Protein AF-A0A1Q9PY62-F1 (afdb_monomer)

Sequence (64 aa):
MVVIADDRTAWMKQEDKWAACFYRCPLFKNCSSRFGMDCKRLGGTKIAKVRDGNAKKSKAEKKA

Structure (mmCIF, N/CA/C/O backbone):
data_AF-A0A1Q9PY62-F1
#
_entry.id   AF-A0A1Q9PY62-F1
#
loop_
_atom_site.group_PDB
_atom_site.id
_atom_site.type_symbol
_atom_site.label_atom_id
_atom_site.label_alt_id
_atom_site.label_comp_id
_atom_site.label_asym_id
_atom_site.label_entity_id
_atom_site.label_seq_id
_atom_site.pdbx_PDB_ins_code
_atom_site.Cartn_x
_atom_site.Cartn_y
_atom_site.Cartn_z
_atom_site.occupancy
_atom_site.B_iso_or_equiv
_atom_site.auth_seq_id
_atom_site.auth_comp_id
_atom_site.auth_asym_id
_atom_site.auth_atom_id
_atom_site.pdbx_PDB_model_num
ATOM 1 N N . MET A 1 1 ? 5.610 -2.594 -28.780 1.00 59.56 1 MET A N 1
ATOM 2 C CA . MET A 1 1 ? 5.257 -2.910 -27.379 1.00 59.56 1 MET A CA 1
ATOM 3 C C . MET A 1 1 ? 6.089 -1.985 -26.503 1.00 59.56 1 MET A C 1
ATOM 5 O O . MET A 1 1 ? 7.306 -2.053 -26.593 1.00 59.56 1 MET A O 1
ATOM 9 N N . VAL A 1 2 ? 5.472 -1.039 -25.791 1.00 75.12 2 VAL A N 1
ATOM 10 C CA . VAL A 1 2 ? 6.206 -0.058 -24.970 1.00 75.12 2 VAL A CA 1
ATOM 11 C C . VAL A 1 2 ? 6.452 -0.678 -23.599 1.00 75.12 2 VAL A C 1
ATOM 13 O O . VAL A 1 2 ? 5.500 -1.000 -22.892 1.00 75.12 2 VAL A O 1
ATOM 16 N N . VAL A 1 3 ? 7.720 -0.888 -23.251 1.00 74.62 3 VAL A N 1
ATOM 17 C CA . VAL A 1 3 ? 8.130 -1.364 -21.926 1.00 74.62 3 VAL A CA 1
ATOM 18 C C . VAL A 1 3 ? 8.381 -0.131 -21.070 1.00 74.62 3 VAL A C 1
ATOM 20 O O . VAL A 1 3 ? 9.331 0.606 -21.312 1.00 74.62 3 VAL A O 1
ATOM 23 N N . ILE A 1 4 ? 7.507 0.117 -20.097 1.00 79.44 4 ILE A N 1
ATOM 24 C CA . ILE A 1 4 ? 7.719 1.175 -19.108 1.00 79.44 4 ILE A CA 1
ATOM 25 C C . ILE A 1 4 ? 8.560 0.562 -17.990 1.00 79.44 4 ILE A C 1
ATOM 27 O O . ILE A 1 4 ? 8.060 -0.242 -17.202 1.00 79.44 4 ILE A O 1
ATOM 31 N N . ALA A 1 5 ? 9.847 0.899 -17.963 1.00 81.19 5 ALA A N 1
ATOM 32 C CA . ALA A 1 5 ? 10.711 0.580 -16.838 1.00 81.19 5 ALA A CA 1
ATOM 33 C C . ALA A 1 5 ? 10.432 1.580 -15.707 1.00 81.19 5 ALA A C 1
ATOM 35 O O . ALA A 1 5 ? 10.440 2.790 -15.915 1.00 81.19 5 ALA A O 1
ATOM 36 N N . ASP A 1 6 ? 10.123 1.071 -14.516 1.00 79.00 6 ASP A N 1
ATOM 37 C CA . ASP A 1 6 ? 9.933 1.896 -13.325 1.00 79.00 6 ASP A CA 1
ATOM 38 C C . ASP A 1 6 ? 11.267 1.987 -12.571 1.00 79.00 6 ASP A C 1
ATOM 40 O O . ASP A 1 6 ? 11.578 1.143 -11.722 1.00 79.00 6 ASP A O 1
ATOM 44 N N . ASP A 1 7 ? 12.057 3.012 -12.898 1.00 88.19 7 ASP A N 1
ATOM 45 C CA . ASP A 1 7 ? 13.379 3.283 -12.308 1.00 88.19 7 ASP A CA 1
ATOM 46 C C . ASP A 1 7 ? 13.312 3.817 -10.867 1.00 88.19 7 ASP A C 1
ATOM 48 O O . ASP A 1 7 ? 14.336 4.145 -10.263 1.00 88.19 7 ASP A O 1
ATOM 52 N N . ARG A 1 8 ? 12.113 3.901 -10.268 1.00 88.44 8 ARG A N 1
ATOM 53 C CA . ARG A 1 8 ? 11.980 4.350 -8.881 1.00 88.44 8 ARG A CA 1
ATOM 54 C C . ARG A 1 8 ? 12.714 3.383 -7.962 1.00 88.44 8 ARG A C 1
ATOM 56 O O . ARG A 1 8 ? 12.595 2.153 -8.059 1.00 88.44 8 ARG A O 1
ATOM 63 N N . THR A 1 9 ? 13.452 3.962 -7.029 1.00 89.94 9 THR A N 1
ATOM 64 C CA . THR A 1 9 ? 14.198 3.230 -6.010 1.00 89.94 9 THR A CA 1
ATOM 65 C C . THR A 1 9 ? 13.254 2.405 -5.130 1.00 89.94 9 THR A C 1
ATOM 67 O O . THR A 1 9 ? 12.060 2.690 -4.994 1.00 89.94 9 THR A O 1
ATOM 70 N N . ALA A 1 10 ? 13.789 1.360 -4.494 1.00 86.88 10 ALA A N 1
ATOM 71 C CA . ALA A 1 10 ? 12.999 0.482 -3.630 1.00 86.88 10 ALA A CA 1
ATOM 72 C C . ALA A 1 10 ? 12.296 1.242 -2.489 1.00 86.88 10 ALA A C 1
ATOM 74 O O . ALA A 1 10 ? 11.166 0.906 -2.136 1.00 86.88 10 ALA A O 1
ATOM 75 N N . TRP A 1 11 ? 12.927 2.293 -1.953 1.00 87.19 11 TRP A N 1
ATOM 76 C CA . TRP A 1 11 ? 12.331 3.120 -0.905 1.00 87.19 11 TRP A CA 1
ATOM 77 C C . TRP A 1 11 ? 11.126 3.920 -1.420 1.00 87.19 11 TRP A C 1
ATOM 79 O O . TRP A 1 11 ? 10.095 3.942 -0.754 1.00 87.19 11 TRP A O 1
ATOM 89 N N . MET A 1 12 ? 11.197 4.476 -2.635 1.00 89.69 12 MET A N 1
ATOM 90 C CA . MET A 1 12 ? 10.070 5.191 -3.249 1.00 89.69 12 MET A CA 1
ATOM 91 C C . MET A 1 12 ? 8.894 4.249 -3.503 1.00 89.69 12 MET A C 1
ATOM 93 O O . MET A 1 12 ? 7.748 4.584 -3.222 1.00 89.69 12 MET A O 1
ATOM 97 N N . LYS A 1 13 ? 9.174 3.031 -3.982 1.00 87.38 13 LYS A N 1
ATOM 98 C CA . LYS A 1 13 ? 8.153 1.988 -4.175 1.00 87.38 13 LYS A CA 1
ATOM 99 C C . LYS A 1 13 ? 7.491 1.592 -2.853 1.00 87.38 13 LYS A C 1
ATOM 101 O O . LYS A 1 13 ? 6.293 1.320 -2.818 1.00 87.38 13 LYS A O 1
ATOM 106 N N . GLN A 1 14 ? 8.257 1.552 -1.765 1.00 86.38 14 GLN A N 1
ATOM 107 C CA . GLN A 1 14 ? 7.737 1.259 -0.431 1.00 86.38 14 GLN A CA 1
ATOM 108 C C . GLN A 1 14 ? 6.838 2.392 0.089 1.00 86.38 14 GLN A C 1
ATOM 110 O O . GLN A 1 14 ? 5.779 2.123 0.658 1.00 86.38 14 GLN A O 1
ATOM 115 N N . GLU A 1 15 ? 7.237 3.643 -0.132 1.00 88.38 15 GLU A N 1
ATOM 116 C CA . GLU A 1 15 ? 6.465 4.823 0.254 1.00 88.38 15 GLU A CA 1
ATOM 117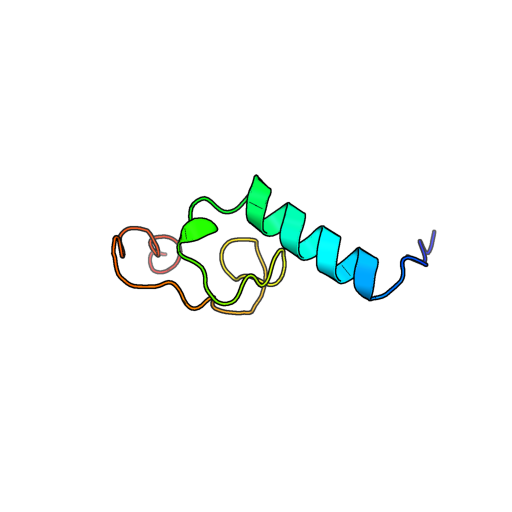 C C . GLU A 1 15 ? 5.155 4.936 -0.534 1.00 88.38 15 GLU A C 1
ATOM 119 O O . GLU A 1 15 ? 4.100 5.139 0.063 1.00 88.38 15 GLU A O 1
ATOM 124 N N . ASP A 1 16 ? 5.181 4.677 -1.843 1.00 87.19 16 ASP A N 1
ATOM 125 C CA . ASP A 1 16 ? 3.989 4.627 -2.700 1.00 87.19 16 ASP A CA 1
ATOM 126 C C . ASP A 1 16 ? 2.979 3.581 -2.200 1.00 87.19 16 ASP A C 1
ATOM 128 O O . ASP A 1 16 ? 1.790 3.864 -2.030 1.00 87.19 16 ASP A O 1
ATOM 132 N N . LYS A 1 17 ? 3.462 2.389 -1.822 1.00 84.25 17 LYS A N 1
ATOM 133 C CA . LYS A 1 17 ? 2.623 1.350 -1.204 1.00 84.25 17 LYS A CA 1
ATOM 134 C C . LYS A 1 17 ? 1.989 1.835 0.096 1.00 84.25 17 LYS A C 1
ATOM 136 O O . LYS A 1 17 ? 0.809 1.569 0.343 1.00 84.25 17 LYS A O 1
ATOM 141 N N . TRP A 1 18 ? 2.744 2.540 0.931 1.00 84.88 18 TRP A N 1
ATOM 142 C CA . TRP A 1 18 ? 2.226 3.105 2.173 1.00 84.88 18 TRP A CA 1
ATOM 143 C C . TRP A 1 18 ? 1.182 4.187 1.927 1.00 84.88 18 TRP A C 1
ATOM 145 O O . TRP A 1 18 ? 0.107 4.121 2.526 1.00 84.88 18 TRP A O 1
ATOM 155 N N . ALA A 1 19 ? 1.453 5.115 1.012 1.00 86.38 19 ALA A N 1
ATOM 156 C CA . ALA A 1 19 ? 0.524 6.158 0.603 1.00 86.38 19 ALA A CA 1
ATOM 157 C C . ALA A 1 19 ? -0.768 5.548 0.041 1.00 86.38 19 ALA A C 1
ATOM 159 O O . ALA A 1 19 ? -1.862 5.896 0.481 1.00 86.38 19 ALA A O 1
ATOM 160 N N . ALA A 1 20 ? -0.667 4.548 -0.838 1.00 85.81 20 ALA A N 1
ATOM 161 C CA . ALA A 1 20 ? -1.820 3.820 -1.357 1.00 85.81 20 ALA A CA 1
ATOM 162 C C . ALA A 1 20 ? -2.642 3.174 -0.231 1.00 85.81 20 ALA A C 1
ATOM 164 O O . ALA A 1 20 ? -3.872 3.230 -0.248 1.00 85.81 20 ALA A O 1
ATOM 165 N N . CYS A 1 21 ? -1.984 2.598 0.782 1.00 85.75 21 CYS A N 1
ATOM 166 C CA . CYS A 1 21 ? -2.671 2.070 1.957 1.00 85.75 21 CYS A CA 1
ATOM 167 C C . CYS A 1 21 ? -3.371 3.179 2.751 1.00 85.75 21 CYS A C 1
ATOM 169 O O . CYS A 1 21 ? -4.518 3.005 3.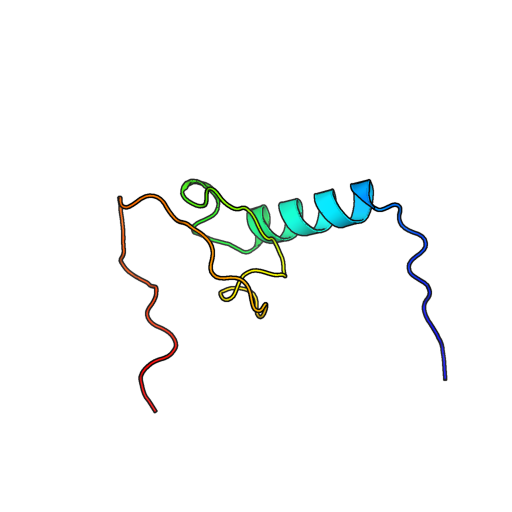147 1.00 85.75 21 CYS A O 1
ATOM 171 N N . PHE A 1 22 ? -2.698 4.306 2.978 1.00 84.69 22 PHE A N 1
ATOM 1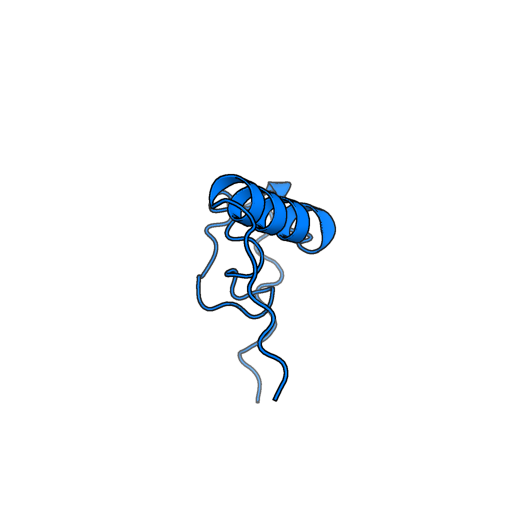72 C CA . PHE A 1 22 ? -3.218 5.430 3.751 1.00 84.69 22 PHE A CA 1
ATOM 173 C C . PHE A 1 22 ? -4.445 6.068 3.092 1.00 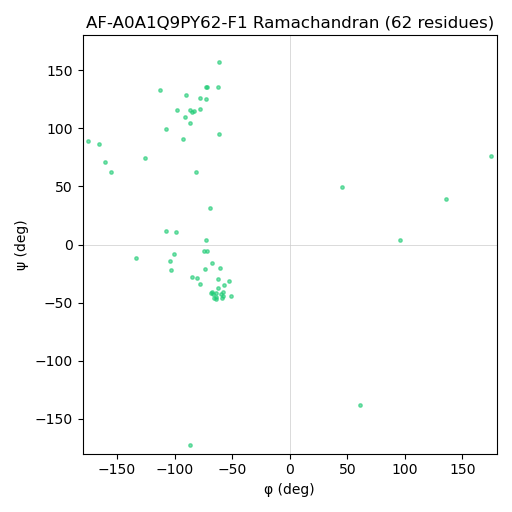84.69 22 PHE A C 1
ATOM 175 O O . PHE A 1 22 ? -5.460 6.265 3.755 1.00 84.69 22 PHE A O 1
ATOM 182 N N . TYR A 1 23 ? -4.379 6.323 1.783 1.00 84.19 23 TYR A N 1
ATOM 183 C CA . TYR A 1 23 ? -5.455 6.978 1.041 1.00 84.19 23 TYR A CA 1
ATOM 184 C C . TYR A 1 23 ? -6.619 6.042 0.704 1.00 84.19 23 TYR A C 1
ATOM 186 O O . TYR A 1 23 ? -7.763 6.487 0.671 1.00 84.19 23 TYR A O 1
ATOM 194 N N . ARG A 1 24 ? -6.359 4.753 0.435 1.00 82.75 24 ARG A N 1
ATOM 195 C CA . ARG A 1 24 ? -7.394 3.822 -0.058 1.00 82.75 24 ARG A CA 1
ATOM 196 C C . ARG A 1 24 ? -7.932 2.861 1.000 1.00 82.75 24 ARG A C 1
ATOM 198 O O . ARG A 1 24 ? -9.019 2.319 0.816 1.00 82.75 24 ARG A O 1
ATOM 205 N N . CYS A 1 25 ? -7.203 2.593 2.089 1.00 83.00 25 CYS A N 1
ATOM 206 C CA . CYS A 1 25 ? -7.625 1.605 3.085 1.00 83.00 25 CYS A CA 1
ATOM 207 C C . CYS A 1 25 ? -8.316 2.267 4.292 1.00 83.00 25 CYS A C 1
ATOM 209 O O . CYS A 1 25 ? -7.649 2.911 5.103 1.00 83.00 25 CYS A O 1
ATOM 211 N N . PRO A 1 26 ? -9.615 2.004 4.537 1.00 77.69 26 PRO A N 1
ATOM 212 C CA . PRO A 1 26 ? -10.324 2.566 5.692 1.00 77.69 26 PRO A CA 1
ATOM 213 C C . PRO A 1 26 ? -9.829 2.010 7.039 1.00 77.69 26 PRO A C 1
ATOM 215 O O . PRO A 1 26 ? -10.107 2.574 8.091 1.00 77.69 26 PRO A O 1
ATOM 218 N N . LEU A 1 27 ? -9.095 0.893 7.021 1.00 78.44 27 LEU A N 1
ATOM 219 C CA . LEU A 1 27 ? -8.547 0.235 8.209 1.00 78.44 27 LEU A CA 1
ATOM 220 C C . LEU A 1 27 ? -7.071 0.578 8.445 1.00 78.44 27 LEU A C 1
ATOM 222 O O . LEU A 1 27 ? -6.441 -0.069 9.277 1.00 78.44 27 LEU A O 1
ATOM 226 N N . PHE A 1 28 ? -6.505 1.566 7.738 1.00 82.12 28 PHE A N 1
ATOM 227 C CA . PHE A 1 28 ? -5.081 1.910 7.839 1.00 82.12 28 PHE A CA 1
ATOM 228 C C . PHE A 1 28 ? -4.620 2.111 9.291 1.00 82.12 28 PHE A C 1
ATOM 230 O O . PHE A 1 28 ? -3.610 1.542 9.698 1.00 82.12 28 PHE A O 1
ATOM 237 N N . LYS A 1 29 ? -5.406 2.835 10.100 1.00 79.44 29 LYS A N 1
ATOM 238 C CA . LYS A 1 29 ? -5.098 3.109 11.517 1.00 79.44 29 LYS A CA 1
ATOM 239 C C . LYS A 1 29 ? -5.018 1.843 12.383 1.00 79.44 29 LYS A C 1
ATOM 241 O O . LYS A 1 29 ? -4.248 1.809 13.336 1.00 79.44 29 LYS A O 1
ATOM 246 N N . ASN A 1 30 ? -5.761 0.798 12.019 1.00 78.25 30 ASN A N 1
ATOM 247 C CA . ASN A 1 30 ? -5.832 -0.462 12.767 1.00 78.25 30 ASN A CA 1
ATOM 248 C C . ASN A 1 30 ? -4.961 -1.566 12.141 1.00 78.25 30 ASN A C 1
ATOM 250 O O . ASN A 1 30 ? -4.812 -2.642 12.719 1.00 78.25 30 ASN A O 1
ATOM 254 N N . CYS A 1 31 ? -4.400 -1.318 10.956 1.00 81.31 31 CYS A N 1
ATOM 255 C CA . CYS A 1 31 ? -3.567 -2.243 10.203 1.00 81.31 31 CYS A CA 1
ATOM 256 C C . CYS A 1 31 ? -2.112 -2.156 10.683 1.00 81.31 31 CYS A C 1
ATOM 258 O O . CYS A 1 31 ? -1.441 -1.13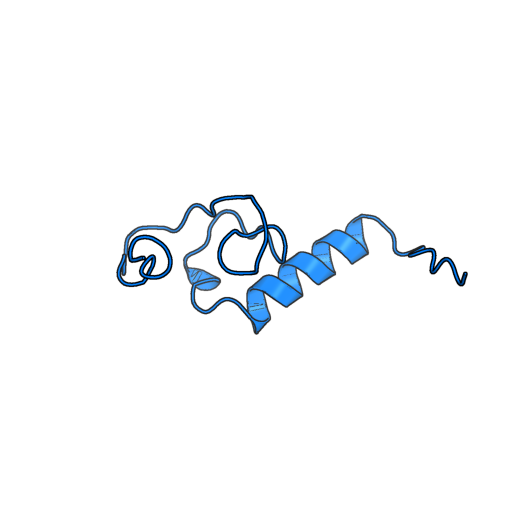9 10.494 1.00 81.31 31 CYS A O 1
ATOM 260 N N . SER A 1 32 ? -1.601 -3.236 11.278 1.00 77.00 32 SER A N 1
ATOM 261 C CA . SER A 1 32 ? -0.204 -3.311 11.724 1.00 77.00 32 SER A CA 1
ATOM 262 C C . SER A 1 32 ? 0.761 -3.631 10.582 1.00 77.00 32 SER A C 1
ATOM 264 O O . SER A 1 32 ? 1.912 -3.218 10.629 1.00 77.00 32 SER A O 1
ATOM 266 N N . SER A 1 33 ? 0.308 -4.352 9.552 1.00 77.44 33 SER A N 1
ATOM 267 C CA . SER A 1 33 ? 1.189 -4.839 8.481 1.00 77.44 33 SER A CA 1
ATOM 268 C C . SER A 1 33 ? 1.451 -3.834 7.356 1.00 77.44 33 SER A C 1
ATOM 270 O O . SER A 1 33 ? 2.482 -3.928 6.704 1.00 77.44 33 SER A O 1
ATOM 272 N N . ARG A 1 34 ? 0.517 -2.904 7.101 1.00 79.25 34 ARG A N 1
ATOM 273 C CA . ARG A 1 34 ? 0.650 -1.806 6.116 1.00 79.25 34 ARG A CA 1
ATOM 274 C C . ARG A 1 34 ? 1.218 -2.254 4.755 1.00 79.25 34 ARG A C 1
ATOM 276 O O . ARG A 1 34 ? 2.130 -1.646 4.213 1.00 79.25 34 ARG A O 1
ATOM 283 N N . PHE A 1 35 ? 0.645 -3.318 4.187 1.00 80.94 35 PHE A N 1
ATOM 284 C CA . PHE A 1 35 ? 1.114 -3.928 2.933 1.00 80.94 35 PHE A CA 1
ATOM 285 C C . PHE A 1 35 ? 0.839 -3.106 1.658 1.00 80.94 35 PHE A C 1
ATOM 287 O O . PHE A 1 35 ? 1.275 -3.501 0.582 1.00 80.94 35 PHE A O 1
ATOM 294 N N . GLY A 1 36 ? 0.117 -1.985 1.734 1.00 83.56 36 GLY A N 1
ATOM 295 C CA . GLY A 1 36 ? -0.214 -1.205 0.539 1.00 83.56 36 GLY A CA 1
ATOM 296 C C . GLY A 1 36 ? -1.035 -1.989 -0.474 1.00 83.56 36 GLY A C 1
ATOM 297 O O . GLY A 1 36 ? -1.942 -2.729 -0.088 1.00 83.56 36 GLY A O 1
ATOM 298 N N . MET A 1 37 ? -0.707 -1.835 -1.758 1.00 78.75 37 MET A N 1
ATOM 299 C CA . MET A 1 37 ? -1.371 -2.548 -2.858 1.00 78.75 37 MET A CA 1
ATOM 300 C C . MET A 1 37 ? -1.242 -4.075 -2.760 1.00 78.75 37 MET A C 1
ATOM 302 O O . MET A 1 37 ? -2.083 -4.789 -3.291 1.00 78.75 37 MET A O 1
ATOM 306 N N . ASP A 1 38 ? -0.267 -4.591 -2.004 1.00 81.81 38 ASP A N 1
ATOM 307 C CA . ASP A 1 38 ? -0.127 -6.031 -1.761 1.00 81.81 38 ASP A CA 1
ATOM 308 C C . ASP A 1 38 ? -1.178 -6.580 -0.771 1.00 81.81 38 ASP A C 1
ATOM 310 O O . ASP A 1 38 ? -1.257 -7.788 -0.546 1.00 81.81 38 ASP A O 1
ATOM 314 N N . CYS A 1 39 ? -2.002 -5.722 -0.161 1.00 82.88 39 CYS A N 1
ATO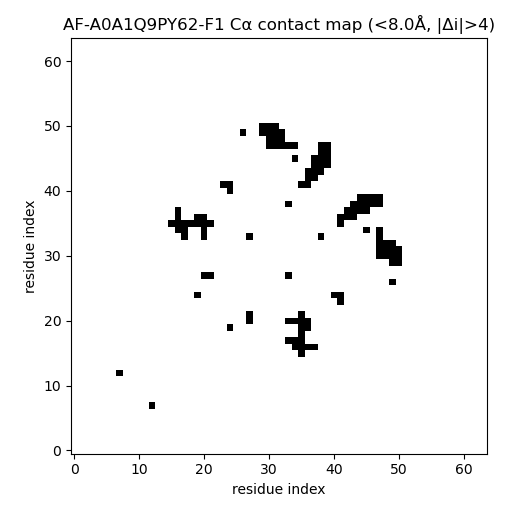M 315 C CA . CYS A 1 39 ? -3.071 -6.130 0.746 1.00 82.88 39 CYS A CA 1
ATOM 316 C C . CYS A 1 39 ? -4.233 -6.789 -0.009 1.00 82.88 39 CYS A C 1
ATOM 318 O O . CYS A 1 39 ? -4.749 -6.220 -0.969 1.00 82.88 39 CYS A O 1
ATOM 320 N N . LYS A 1 40 ? -4.755 -7.908 0.511 1.00 83.31 40 LYS A N 1
ATOM 321 C CA . LYS A 1 40 ? -5.924 -8.617 -0.044 1.00 83.31 40 LYS A CA 1
ATOM 322 C C . LYS A 1 40 ? -7.151 -7.725 -0.253 1.00 83.31 40 LYS A C 1
ATOM 324 O O . LYS A 1 40 ? -7.910 -7.918 -1.190 1.00 83.31 40 LYS A O 1
ATOM 329 N N . ARG A 1 41 ? -7.327 -6.700 0.585 1.00 74.69 41 ARG A N 1
ATOM 330 C CA . ARG A 1 41 ? -8.432 -5.732 0.455 1.00 74.69 41 ARG A CA 1
ATOM 331 C C . ARG A 1 41 ? -8.266 -4.750 -0.707 1.00 74.69 41 ARG A C 1
ATOM 333 O O . ARG A 1 41 ? -9.241 -4.122 -1.093 1.00 74.69 41 ARG A O 1
ATOM 340 N N . LEU A 1 42 ? -7.039 -4.565 -1.185 1.00 77.25 42 LEU A N 1
ATOM 341 C CA . LEU A 1 42 ? -6.674 -3.644 -2.263 1.00 77.25 42 LEU A CA 1
ATOM 342 C C . LEU A 1 42 ? -6.333 -4.393 -3.566 1.00 77.25 42 LEU A C 1
ATOM 344 O O . LEU A 1 42 ? -5.824 -3.773 -4.492 1.00 77.25 42 LEU A O 1
ATOM 348 N N . GLY A 1 43 ? -6.628 -5.698 -3.640 1.00 77.69 43 GLY A N 1
ATOM 349 C CA . GLY A 1 43 ? -6.367 -6.541 -4.813 1.00 77.69 43 GLY A CA 1
ATOM 350 C C . GLY A 1 43 ? -5.058 -7.335 -4.761 1.00 77.69 43 GLY A C 1
ATOM 351 O O . GLY A 1 43 ? -4.729 -8.019 -5.723 1.00 77.69 43 GLY A O 1
ATOM 352 N N . GLY A 1 44 ? -4.311 -7.269 -3.656 1.00 83.75 44 GLY A N 1
ATOM 353 C CA . GLY A 1 44 ? -3.096 -8.057 -3.464 1.00 83.75 44 GLY A CA 1
ATOM 354 C C . GLY A 1 44 ? -3.343 -9.452 -2.880 1.00 83.75 44 GLY A C 1
ATOM 355 O O . GLY A 1 44 ? -4.472 -9.898 -2.691 1.00 83.75 44 GLY A O 1
ATOM 356 N N . THR A 1 45 ? -2.265 -10.156 -2.541 1.00 82.25 45 THR A N 1
ATOM 357 C CA . THR A 1 45 ? -2.317 -11.539 -2.030 1.00 82.25 45 THR A CA 1
ATOM 358 C C . 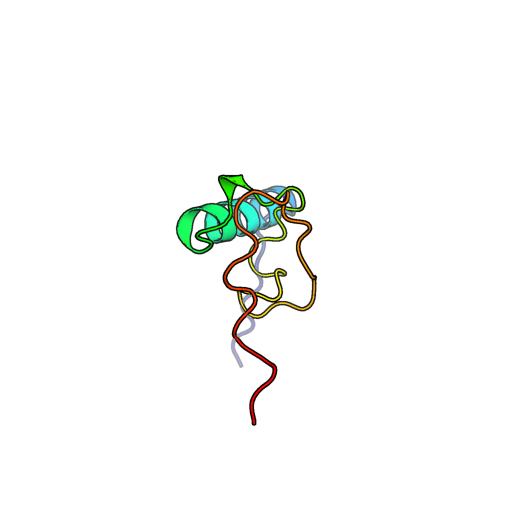THR A 1 45 ? -2.092 -11.648 -0.522 1.00 82.25 45 THR A C 1
ATOM 360 O O . THR A 1 45 ? -2.399 -12.679 0.077 1.00 82.25 45 THR A O 1
ATOM 363 N N . LYS A 1 46 ? -1.592 -10.593 0.137 1.00 80.44 46 LYS A N 1
ATOM 364 C CA . LYS A 1 46 ? -1.211 -10.639 1.556 1.00 80.44 46 LYS A CA 1
ATOM 365 C C . LYS A 1 46 ? -2.375 -10.251 2.463 1.00 80.44 46 LYS A C 1
ATOM 367 O O . LYS A 1 46 ? -2.993 -9.196 2.312 1.00 80.44 46 LYS A O 1
ATOM 372 N N . ILE A 1 47 ? -2.657 -11.087 3.459 1.00 78.19 47 ILE A N 1
ATOM 373 C CA . ILE A 1 47 ? -3.683 -10.814 4.471 1.00 78.19 47 ILE A CA 1
ATOM 374 C C . ILE A 1 47 ? -3.072 -9.922 5.557 1.00 78.19 47 ILE A C 1
ATOM 376 O O . ILE A 1 47 ? -2.145 -10.320 6.258 1.00 78.19 47 ILE A O 1
ATOM 380 N N . ALA A 1 48 ? -3.579 -8.695 5.682 1.00 75.94 48 ALA A N 1
ATOM 381 C CA . ALA A 1 48 ? -3.101 -7.738 6.674 1.00 75.94 48 ALA A CA 1
ATOM 382 C C . ALA A 1 48 ? -3.552 -8.113 8.094 1.00 75.94 48 ALA A C 1
ATOM 384 O O . ALA A 1 48 ? -4.728 -8.406 8.316 1.00 75.94 48 ALA A O 1
ATOM 385 N N . LYS A 1 49 ? -2.635 -8.032 9.066 1.00 76.88 49 LYS A N 1
ATOM 386 C CA . LYS A 1 49 ? -2.967 -8.165 10.489 1.00 76.88 49 LYS A CA 1
ATOM 387 C C . LYS A 1 49 ? -3.579 -6.849 10.982 1.00 76.88 49 LYS A C 1
ATOM 389 O O . LYS A 1 49 ? -2.916 -5.810 10.957 1.00 76.88 49 LYS A O 1
ATOM 394 N N . VAL A 1 50 ? -4.841 -6.893 11.399 1.00 78.19 50 VAL A N 1
ATOM 395 C CA . VAL A 1 50 ? -5.600 -5.745 11.920 1.00 78.19 50 VAL A CA 1
ATOM 396 C C . VAL A 1 50 ? -5.873 -5.995 13.403 1.00 78.19 50 VAL A C 1
ATOM 398 O O . VAL A 1 50 ? -6.266 -7.102 13.749 1.00 78.19 50 VAL A O 1
ATOM 401 N N . ARG A 1 51 ? -5.635 -5.013 14.282 1.00 69.25 51 ARG A N 1
ATOM 402 C CA . ARG A 1 51 ? -5.939 -5.148 15.720 1.00 69.25 51 ARG A CA 1
ATOM 403 C C . ARG A 1 51 ? -7.456 -5.099 15.942 1.00 69.25 51 ARG A C 1
ATOM 405 O O . ARG A 1 51 ? -8.118 -4.157 15.501 1.00 69.25 51 ARG A O 1
ATOM 412 N N . ASP A 1 52 ? -7.990 -6.124 16.599 1.00 65.56 52 ASP A N 1
ATOM 413 C CA . ASP A 1 52 ? -9.408 -6.300 16.918 1.00 65.56 52 ASP A CA 1
ATOM 414 C C . ASP A 1 52 ? -9.947 -5.182 17.825 1.00 65.56 52 ASP A C 1
ATOM 416 O O . ASP A 1 52 ?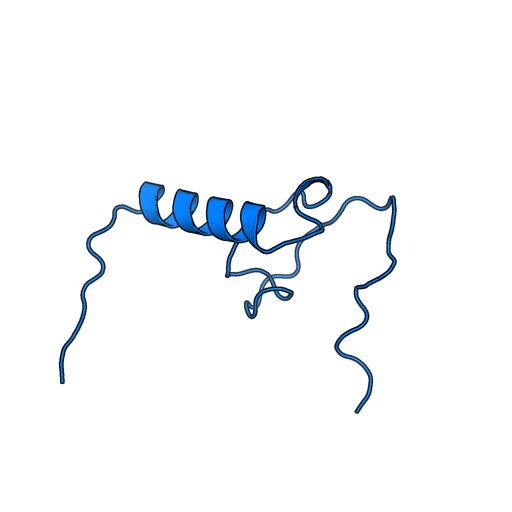 -9.836 -5.225 19.043 1.00 65.56 52 ASP A O 1
ATOM 420 N N . GLY A 1 53 ? -10.549 -4.164 17.211 1.00 55.03 53 GLY A N 1
ATOM 421 C CA . GLY A 1 53 ? -11.474 -3.230 17.872 1.00 55.03 53 GLY A CA 1
ATOM 422 C C . GLY A 1 53 ? -12.756 -2.984 17.068 1.00 55.03 53 GLY A C 1
ATOM 423 O O . GLY A 1 53 ? -13.714 -2.405 17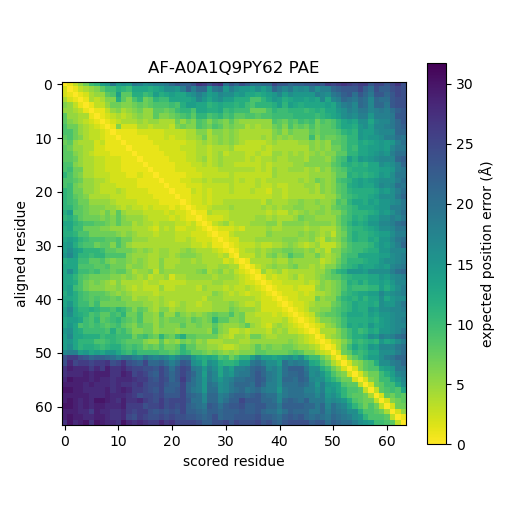.567 1.00 55.03 53 GLY A O 1
ATOM 424 N N . ASN A 1 54 ? -12.795 -3.424 15.805 1.00 48.59 54 ASN A N 1
ATOM 425 C CA . ASN A 1 54 ? -13.985 -3.374 14.960 1.00 48.59 54 ASN A CA 1
ATOM 426 C C . ASN A 1 54 ? -13.834 -4.377 13.804 1.00 48.59 54 ASN A C 1
ATOM 428 O O . ASN A 1 54 ? -13.617 -4.015 12.647 1.00 48.59 54 ASN A O 1
ATOM 432 N N . ALA A 1 55 ? -13.906 -5.670 14.126 1.00 49.03 55 ALA A N 1
ATOM 433 C CA . ALA A 1 55 ? -13.841 -6.791 13.183 1.00 49.03 55 ALA A CA 1
ATOM 434 C C . ALA A 1 55 ? -15.084 -6.903 12.269 1.00 49.03 55 ALA A C 1
ATOM 436 O O . ALA A 1 55 ? -15.482 -7.991 11.857 1.00 49.03 55 ALA A O 1
ATOM 437 N N . LYS A 1 56 ? -15.737 -5.788 11.923 1.00 44.03 56 LYS A N 1
ATOM 438 C CA . LYS A 1 56 ? -16.854 -5.768 10.974 1.00 44.03 56 LYS A CA 1
ATOM 439 C C . LYS A 1 56 ? -16.390 -5.138 9.668 1.00 44.03 56 LYS A C 1
ATOM 441 O O . LYS A 1 56 ? -16.353 -3.920 9.543 1.00 44.03 56 LYS A O 1
ATOM 446 N N . LYS A 1 57 ? -16.070 -6.020 8.708 1.00 44.25 57 LYS A N 1
ATOM 447 C CA . LYS A 1 57 ? -15.993 -5.852 7.233 1.00 44.25 57 LYS A CA 1
ATOM 448 C C . LYS A 1 57 ? -14.752 -6.492 6.595 1.00 44.25 57 LYS A C 1
ATOM 450 O O . LYS A 1 57 ? -14.231 -5.977 5.610 1.00 44.25 57 LYS A O 1
ATOM 455 N N . SER A 1 58 ? -14.331 -7.669 7.052 1.00 43.94 58 SER A N 1
ATOM 456 C CA . SER A 1 58 ? -13.925 -8.727 6.107 1.00 43.94 58 SER A CA 1
ATOM 457 C C . SER A 1 58 ? -15.200 -9.430 5.619 1.00 43.94 58 SER A C 1
ATOM 459 O O . SER A 1 58 ? -15.453 -10.583 5.938 1.00 43.94 58 SER A O 1
ATOM 461 N N . LYS A 1 59 ? -16.079 -8.678 4.944 1.00 40.38 59 LYS A N 1
ATOM 462 C CA . LYS A 1 59 ? -17.317 -9.174 4.325 1.00 40.38 59 LYS A CA 1
ATOM 463 C C . LYS A 1 59 ? -17.287 -8.760 2.854 1.00 40.38 59 LYS A C 1
ATOM 465 O O . LYS A 1 59 ? -17.873 -7.760 2.469 1.00 40.38 59 LYS A O 1
ATOM 470 N N . ALA A 1 60 ? -16.450 -9.472 2.121 1.00 45.91 60 ALA A N 1
ATOM 471 C CA . ALA A 1 60 ? -16.296 -9.551 0.671 1.00 45.91 60 ALA A CA 1
ATOM 472 C C . ALA A 1 60 ? -15.064 -10.455 0.555 1.00 45.91 60 ALA A C 1
ATOM 474 O O . ALA A 1 60 ? -13.941 -9.993 0.688 1.00 45.91 60 ALA A O 1
ATOM 475 N N . GLU A 1 61 ? -15.191 -11.762 0.752 1.00 43.78 61 GLU A N 1
ATOM 476 C CA . GLU A 1 61 ? -15.502 -12.674 -0.344 1.00 43.78 61 GLU A CA 1
ATOM 477 C C . GLU A 1 61 ? -15.687 -14.077 0.271 1.00 43.78 61 GLU A C 1
ATOM 479 O O . GLU A 1 61 ? -14.736 -14.812 0.520 1.00 43.78 61 GLU A O 1
ATOM 484 N N . LYS A 1 62 ? -16.922 -14.379 0.671 1.00 40.00 62 LYS A N 1
ATOM 485 C CA . LYS A 1 62 ? -17.461 -15.728 0.918 1.00 40.00 62 LYS A CA 1
ATOM 486 C C . LYS A 1 62 ? -18.980 -15.623 0.746 1.00 40.00 62 LYS A C 1
ATOM 488 O O . LYS A 1 62 ? -19.726 -15.723 1.717 1.00 40.00 62 LYS A O 1
ATOM 493 N N . LYS A 1 63 ? -19.431 -15.273 -0.464 1.00 35.72 63 LYS A N 1
ATOM 494 C CA . LYS A 1 63 ? -20.800 -15.536 -0.934 1.00 35.72 63 LYS A CA 1
ATOM 495 C C . LYS A 1 63 ? -20.895 -15.345 -2.455 1.00 35.72 63 LYS A C 1
ATOM 497 O O . LYS A 1 63 ? -21.196 -14.240 -2.897 1.00 35.72 63 LYS A O 1
ATOM 502 N N . ALA A 1 64 ? -20.589 -16.415 -3.184 1.00 34.53 64 ALA A N 1
ATOM 503 C CA . ALA A 1 64 ? -21.141 -16.878 -4.464 1.00 34.53 64 ALA A CA 1
ATOM 504 C C . ALA A 1 64 ? -20.143 -17.892 -5.028 1.00 34.53 64 ALA A C 1
ATOM 506 O O . ALA A 1 64 ? -18.999 -17.471 -5.305 1.00 34.53 64 ALA A O 1
#

Mean predicted aligned error: 10.07 Å

Solvent-accessible surface area (backbone atoms only — not comparable to full-atom values): 4210 Å² total; per-residue (Å²): 135,89,80,84,79,78,83,68,49,72,66,56,56,52,48,51,25,40,49,49,22,61,78,70,36,94,52,42,92,43,36,76,59,67,58,16,54,42,18,46,93,62,77,28,86,42,82,70,52,58,65,88,82,70,87,80,75,92,78,81,85,87,86,131

pLDDT: mean 74.03, std 15.63, range [34.53, 89.94]

Secondary structure (DSSP, 8-state):
---------HHHHHHHHHHHHHHH-TTGGGBSS--GGGBGGGT-SB---B-SS------SSS--

Radius of gyration: 14.26 Å; Cα contacts (8 Å, |Δi|>4): 59; chains: 1; bounding box: 35×24×45 Å

Foldseek 3Di:
DDDDDDPDDPVVVVVQQQVQCVVPPPQNVQFPQSRRCLDVVNVHDDDTDGDPPPPPPVPPDDDD